Protein AF-A0A540M6Q4-F1 (afdb_monomer)

Solvent-accessible surface area (backbone atoms only — not comparable to full-atom values): 6040 Å² total; per-residue (Å²): 125,70,87,73,59,90,54,44,58,59,88,81,66,74,79,56,74,69,89,46,73,67,56,53,40,23,29,48,12,43,51,50,48,27,66,47,36,74,43,64,55,79,37,75,59,56,51,88,56,46,54,58,71,51,53,74,47,84,82,33,47,78,78,51,36,30,62,87,76,63,52,55,85,87,44,97,54,29,69,63,52,52,54,48,50,50,52,50,50,51,49,18,49,60,36,54,49,86,77,89,127

Nearest PDB structures (foldseek):
  5lpv-assembly1_A  TM=8.183E-01  e=3.956E-02  Arabidopsis thaliana
  9gb9-assembly1_A  TM=6.908E-01  e=5.187E-02  Lotus japonicus

Structure (mmCIF, N/CA/C/O backbone):
data_AF-A0A540M6Q4-F1
#
_entry.id   AF-A0A540M6Q4-F1
#
loop_
_atom_site.group_PDB
_atom_site.id
_atom_site.type_symbol
_atom_site.label_atom_id
_atom_site.label_alt_id
_atom_site.label_comp_id
_atom_site.label_asym_id
_atom_site.label_entity_id
_atom_site.label_seq_id
_atom_site.pdbx_PDB_ins_code
_atom_site.Cartn_x
_atom_site.Cartn_y
_atom_site.Cartn_z
_atom_site.occupancy
_atom_site.B_iso_or_equiv
_atom_site.auth_seq_id
_atom_site.auth_comp_id
_atom_site.auth_asym_id
_atom_site.auth_atom_id
_atom_site.pdbx_PDB_model_num
ATOM 1 N N . MET A 1 1 ? -13.266 -4.681 25.665 1.00 40.88 1 MET A N 1
ATOM 2 C CA . MET A 1 1 ? -12.734 -3.560 24.866 1.0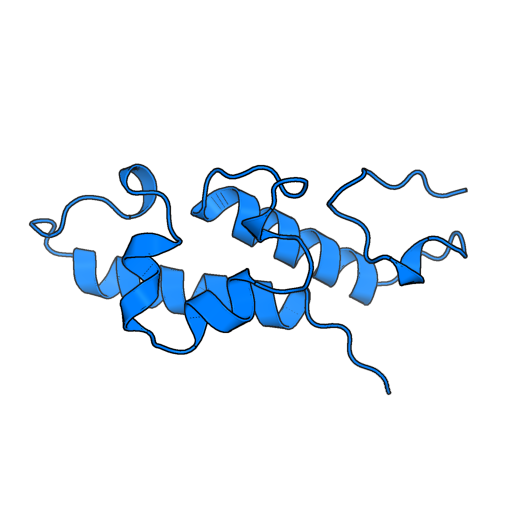0 40.88 1 MET A CA 1
ATOM 3 C C . MET A 1 1 ? -11.607 -4.125 24.025 1.00 40.88 1 MET A C 1
ATOM 5 O O . MET A 1 1 ? -10.597 -4.520 24.591 1.00 40.88 1 MET A O 1
ATOM 9 N N . THR A 1 2 ? -11.800 -4.294 22.721 1.00 52.94 2 THR A N 1
ATOM 10 C CA . THR A 1 2 ? -10.679 -4.566 21.811 1.00 52.94 2 THR A CA 1
ATOM 11 C C . THR A 1 2 ? -9.906 -3.262 21.664 1.00 52.94 2 THR A C 1
ATOM 13 O O . THR A 1 2 ? -10.490 -2.254 21.272 1.00 52.94 2 THR A O 1
ATOM 16 N N . LEU A 1 3 ? -8.627 -3.245 22.050 1.00 60.19 3 LEU A N 1
ATOM 17 C CA . LEU A 1 3 ? -7.772 -2.097 21.765 1.00 60.19 3 LEU A CA 1
ATOM 18 C C . LEU A 1 3 ? -7.529 -2.045 20.258 1.00 60.19 3 LEU A C 1
ATOM 20 O O . LEU A 1 3 ? -7.032 -2.998 19.666 1.00 60.19 3 LEU A O 1
ATOM 24 N N . ALA A 1 4 ? -7.899 -0.923 19.662 1.00 66.31 4 ALA A N 1
ATOM 25 C CA . ALA A 1 4 ? -7.582 -0.587 18.291 1.00 66.31 4 ALA A CA 1
ATOM 26 C C . ALA A 1 4 ? -6.230 0.120 18.219 1.00 66.31 4 ALA A C 1
ATOM 28 O O . ALA A 1 4 ? -5.943 0.965 19.071 1.00 66.31 4 ALA A O 1
ATOM 29 N N . THR A 1 5 ? -5.451 -0.136 17.170 1.00 77.62 5 THR A N 1
ATOM 30 C CA . THR A 1 5 ? -4.301 0.715 16.843 1.00 77.62 5 THR A CA 1
ATOM 31 C C . THR A 1 5 ? -4.769 1.841 15.921 1.00 77.62 5 THR A C 1
ATOM 33 O O . THR A 1 5 ? -5.341 1.588 14.859 1.00 77.62 5 THR A O 1
ATOM 36 N N . ILE A 1 6 ? -4.538 3.091 16.335 1.00 79.81 6 ILE A N 1
ATOM 37 C CA . ILE A 1 6 ? -4.895 4.294 15.566 1.00 79.81 6 ILE A CA 1
ATOM 38 C C . ILE A 1 6 ? -4.290 4.206 14.156 1.00 79.81 6 ILE A C 1
ATOM 40 O O . ILE A 1 6 ? -3.116 3.878 14.007 1.00 79.81 6 ILE A O 1
ATOM 44 N N . GLY A 1 7 ? -5.098 4.503 13.135 1.00 79.06 7 GLY A N 1
ATOM 45 C CA . GLY A 1 7 ? -4.715 4.426 11.720 1.00 79.06 7 GLY A CA 1
ATOM 46 C C . GLY A 1 7 ? -5.119 3.121 11.025 1.00 79.06 7 GLY A C 1
ATOM 47 O O . GLY A 1 7 ? -5.323 3.138 9.819 1.00 79.06 7 GLY A O 1
ATOM 48 N N . TYR A 1 8 ? -5.318 2.022 11.761 1.00 81.81 8 TYR A N 1
ATOM 49 C CA . TYR A 1 8 ? -5.674 0.713 11.182 1.00 81.81 8 TYR A CA 1
ATOM 50 C C . TYR A 1 8 ? -7.138 0.320 11.395 1.00 81.81 8 TYR A C 1
ATOM 52 O O . TYR A 1 8 ? -7.616 -0.629 10.786 1.00 81.81 8 TYR A O 1
ATOM 60 N N . MET A 1 9 ? -7.860 1.043 12.250 1.00 79.25 9 MET A N 1
ATOM 61 C CA . MET A 1 9 ? -9.278 0.807 12.513 1.00 79.25 9 MET A CA 1
ATOM 62 C C . MET A 1 9 ? -10.144 1.760 11.690 1.00 79.25 9 MET A C 1
ATOM 64 O O . MET A 1 9 ? -9.897 2.967 11.695 1.00 79.25 9 MET A O 1
ATOM 68 N N . ALA A 1 10 ? -11.173 1.226 11.023 1.00 71.50 10 ALA A N 1
ATOM 69 C CA . ALA A 1 10 ? -12.166 2.069 10.368 1.00 71.50 10 ALA A CA 1
ATOM 70 C C . ALA A 1 10 ? -12.957 2.874 11.422 1.00 71.50 10 ALA A C 1
ATOM 72 O O . ALA A 1 10 ? -13.234 2.336 12.502 1.00 71.50 10 ALA A O 1
ATOM 73 N N . PRO A 1 11 ? -13.324 4.135 11.139 1.00 66.38 11 PRO A N 1
ATOM 74 C CA . PRO A 1 11 ? -13.978 5.034 12.097 1.00 66.38 11 PRO A CA 1
ATOM 75 C C . PRO A 1 11 ? -15.215 4.442 12.800 1.00 66.38 11 PRO A C 1
ATOM 77 O O . PRO A 1 11 ? -15.446 4.695 13.982 1.00 66.38 11 PRO A O 1
ATOM 80 N N . GLU A 1 12 ? -15.989 3.625 12.094 1.00 66.19 12 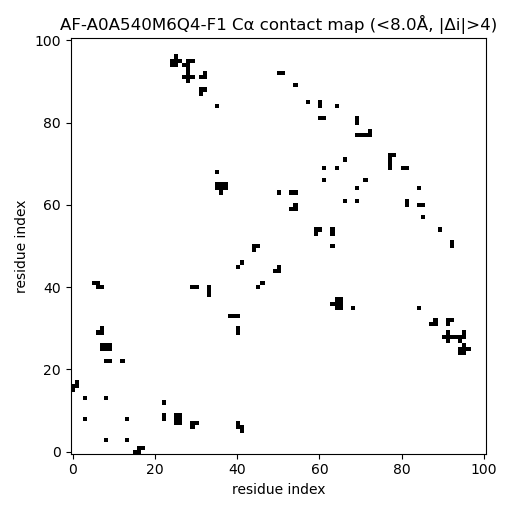GLU A N 1
ATOM 81 C CA . GLU A 1 12 ? -17.240 2.997 12.522 1.00 66.19 12 GLU A CA 1
ATOM 82 C C . GLU A 1 12 ? -17.041 1.706 13.328 1.00 66.19 12 GLU A C 1
ATOM 84 O O . GLU A 1 12 ? -17.898 1.302 14.118 1.00 66.19 12 GLU A O 1
ATOM 89 N N . PHE A 1 13 ? -15.885 1.057 13.193 1.00 66.00 13 PHE A N 1
ATOM 90 C CA . PHE A 1 13 ? -15.591 -0.195 13.888 1.00 66.00 13 PHE A CA 1
ATOM 91 C C . PHE A 1 13 ? -15.163 0.003 15.351 1.00 66.00 13 PHE A C 1
ATOM 93 O O . PHE A 1 13 ? -14.934 -0.974 16.068 1.00 66.00 13 PHE A O 1
ATOM 100 N N . GLY A 1 14 ? -15.122 1.250 15.826 1.00 58.56 14 GLY A N 1
ATOM 101 C CA . GLY A 1 14 ? -14.683 1.615 17.172 1.00 58.56 14 GLY A CA 1
ATOM 102 C C . GLY A 1 14 ? -15.644 1.286 18.318 1.00 58.56 14 GLY A C 1
ATOM 103 O O . GLY A 1 14 ? -15.246 1.427 19.473 1.00 58.56 14 GLY A O 1
ATOM 104 N N . MET A 1 15 ? -16.886 0.859 18.054 1.00 56.53 15 MET A N 1
ATOM 105 C CA . MET A 1 15 ? -17.927 0.881 19.099 1.00 56.53 15 MET A CA 1
ATOM 106 C C . MET A 1 15 ? -18.335 -0.450 19.725 1.00 56.53 15 MET A C 1
ATOM 108 O O . MET A 1 15 ? -18.962 -0.443 20.779 1.00 56.53 15 MET A O 1
ATOM 112 N N . GLU A 1 16 ? -17.933 -1.598 19.195 1.00 56.12 16 GLU A N 1
ATOM 113 C CA . GLU A 1 16 ? -18.345 -2.880 19.775 1.00 56.12 16 GLU A CA 1
ATOM 114 C C . GLU A 1 16 ? -17.166 -3.838 19.709 1.00 56.12 16 GLU A C 1
ATOM 116 O O . GLU A 1 16 ? -16.527 -3.944 18.665 1.00 56.12 16 GLU A O 1
ATOM 121 N N . GLY A 1 17 ? -16.830 -4.509 20.815 1.00 55.94 17 GLY A N 1
ATOM 122 C CA . GLY A 1 17 ? -15.690 -5.434 20.929 1.00 55.94 17 GLY A CA 1
ATOM 123 C C . GLY A 1 17 ? -15.831 -6.726 20.115 1.00 55.94 17 GLY A C 1
ATOM 124 O O . GLY A 1 17 ? -15.409 -7.785 20.571 1.00 55.94 17 GLY A O 1
ATOM 125 N N . ILE A 1 18 ? -16.483 -6.642 18.959 1.00 62.06 18 ILE A N 1
ATOM 126 C CA . ILE A 1 18 ? -16.798 -7.722 18.042 1.00 62.06 18 ILE A CA 1
ATOM 127 C C . ILE A 1 18 ? -15.627 -7.858 17.069 1.00 62.06 18 ILE A C 1
ATOM 129 O O . ILE A 1 18 ? -15.282 -6.928 16.334 1.00 62.06 18 ILE A O 1
ATOM 133 N N . VAL A 1 19 ? -15.002 -9.031 17.083 1.00 64.38 19 VAL A N 1
ATOM 134 C CA . VAL A 1 19 ? -14.044 -9.438 16.055 1.00 64.38 19 VAL A CA 1
ATOM 135 C C . VAL A 1 19 ? -14.851 -9.810 14.816 1.00 64.38 19 VAL A C 1
ATOM 137 O O . VAL A 1 19 ? -15.734 -10.662 14.891 1.00 64.38 19 VAL A O 1
ATOM 140 N N . LEU A 1 20 ? -14.580 -9.148 13.692 1.00 78.12 20 LEU A N 1
ATOM 141 C CA . LEU A 1 20 ? -15.264 -9.388 12.425 1.00 78.12 20 LEU A CA 1
ATOM 142 C C . LEU A 1 20 ? -14.227 -9.513 11.317 1.00 78.12 20 LEU A C 1
ATOM 144 O O . LEU A 1 20 ? -13.344 -8.668 11.205 1.00 78.12 20 LEU A O 1
ATOM 148 N N . THR A 1 21 ? -14.397 -10.494 10.432 1.00 82.00 21 THR A N 1
ATOM 149 C CA . THR A 1 21 ? -13.513 -10.694 9.274 1.00 82.00 21 THR A CA 1
ATOM 150 C C . THR A 1 21 ? -13.409 -9.444 8.393 1.00 82.00 21 THR A C 1
ATOM 152 O O . THR A 1 21 ? -12.351 -9.176 7.837 1.00 82.00 21 THR A O 1
ATOM 155 N N . ILE A 1 22 ? -14.470 -8.630 8.309 1.00 80.88 22 ILE A N 1
ATOM 156 C CA . ILE A 1 22 ? -14.449 -7.358 7.568 1.00 80.88 22 ILE A CA 1
ATOM 157 C C . ILE A 1 22 ? -13.519 -6.309 8.206 1.00 80.88 22 ILE A C 1
ATOM 159 O O . ILE A 1 22 ? -12.881 -5.540 7.493 1.00 80.88 22 ILE A O 1
ATOM 163 N N . ARG A 1 23 ? -13.370 -6.315 9.539 1.00 80.56 23 ARG A N 1
ATOM 164 C CA . ARG A 1 23 ? -12.445 -5.429 10.270 1.00 80.56 23 ARG A CA 1
ATOM 165 C C . ARG A 1 23 ? -10.993 -5.837 10.052 1.00 80.56 23 ARG A C 1
ATOM 167 O O . ARG A 1 23 ? -10.127 -4.977 9.877 1.00 80.56 23 ARG A O 1
ATOM 174 N N . ASP A 1 24 ? -10.745 -7.144 10.026 1.00 85.25 24 ASP A N 1
ATOM 175 C CA . ASP A 1 24 ? -9.422 -7.695 9.730 1.00 85.25 24 ASP A CA 1
ATOM 176 C C . ASP A 1 24 ? -9.036 -7.406 8.274 1.00 85.25 24 ASP A C 1
ATOM 178 O O . ASP A 1 24 ? -7.916 -6.973 8.011 1.00 85.25 24 ASP A O 1
ATOM 182 N N . ALA A 1 25 ? -9.982 -7.552 7.335 1.00 88.31 25 ALA A N 1
ATOM 183 C CA . ALA A 1 25 ? -9.786 -7.196 5.932 1.00 88.31 25 ALA A CA 1
ATOM 184 C C . ALA A 1 25 ? -9.468 -5.703 5.761 1.00 88.31 25 ALA A C 1
ATOM 186 O O . ALA A 1 25 ? -8.508 -5.368 5.068 1.00 88.31 25 ALA A O 1
ATOM 187 N N . TYR A 1 26 ? -10.198 -4.815 6.445 1.00 86.88 26 TYR A N 1
ATOM 188 C CA . TYR A 1 26 ? -9.913 -3.379 6.437 1.00 86.88 26 TYR A CA 1
ATOM 189 C C . TYR A 1 26 ? -8.491 -3.080 6.918 1.00 86.88 26 TYR A C 1
ATOM 191 O O . TYR A 1 26 ? -7.721 -2.422 6.214 1.00 86.88 26 TYR A O 1
ATOM 199 N N . SER A 1 27 ? -8.126 -3.611 8.090 1.00 87.81 27 SER A N 1
ATOM 200 C CA . SER A 1 27 ? -6.800 -3.412 8.689 1.00 87.81 27 SER A CA 1
ATOM 201 C C . SER A 1 27 ? -5.695 -3.943 7.773 1.00 87.81 27 SER A C 1
ATOM 203 O O . SER A 1 27 ? -4.657 -3.305 7.608 1.00 87.81 27 SER A O 1
ATOM 205 N N . PHE A 1 28 ? -5.934 -5.083 7.121 1.00 90.69 28 PHE A N 1
ATOM 206 C CA . PHE A 1 28 ? -5.027 -5.657 6.133 1.00 90.69 28 PHE A CA 1
ATOM 207 C C . PHE A 1 28 ? -4.864 -4.763 4.895 1.00 90.69 28 PHE A C 1
ATOM 209 O O . PHE A 1 28 ? -3.746 -4.593 4.412 1.00 90.69 28 PHE A O 1
ATOM 216 N N . GLY A 1 29 ? -5.941 -4.137 4.409 1.00 90.25 29 GLY A N 1
ATOM 217 C CA . GLY A 1 29 ? -5.869 -3.136 3.341 1.00 90.25 29 GLY A CA 1
ATOM 218 C C . GLY A 1 29 ? -4.970 -1.952 3.714 1.00 90.25 29 GLY A C 1
ATOM 219 O O . GLY A 1 29 ? -4.098 -1.573 2.931 1.00 90.25 29 GLY A O 1
ATOM 220 N N . ILE A 1 30 ? -5.090 -1.444 4.945 1.00 89.88 30 ILE A N 1
ATOM 221 C CA . ILE A 1 30 ? -4.218 -0.377 5.460 1.00 89.88 30 ILE A CA 1
ATOM 222 C C . ILE A 1 30 ? -2.751 -0.821 5.501 1.00 89.88 30 ILE A C 1
ATOM 224 O O . ILE A 1 30 ? -1.891 -0.092 5.013 1.00 89.88 30 ILE A O 1
ATOM 228 N N . VAL A 1 31 ? -2.461 -2.017 6.026 1.00 92.81 31 VAL A N 1
ATOM 229 C CA . VAL A 1 31 ? -1.088 -2.554 6.102 1.00 92.81 31 VAL A CA 1
ATOM 230 C C . VAL A 1 31 ? -0.472 -2.723 4.714 1.00 92.81 31 VAL A C 1
ATOM 232 O O . VAL A 1 31 ? 0.695 -2.386 4.520 1.00 92.81 31 VAL A O 1
ATOM 235 N N . GLN A 1 32 ? -1.232 -3.221 3.733 1.00 92.75 32 GLN A N 1
ATOM 236 C CA . GLN A 1 32 ? -0.737 -3.336 2.359 1.00 92.75 32 GLN A CA 1
ATOM 237 C C . GLN A 1 32 ? -0.369 -1.962 1.793 1.00 92.75 32 GLN A C 1
ATOM 239 O O . GLN A 1 32 ? 0.739 -1.790 1.292 1.00 92.75 32 GLN A O 1
ATOM 244 N N . MET A 1 33 ? -1.253 -0.971 1.926 1.00 91.06 33 MET A N 1
ATOM 245 C CA . MET A 1 33 ? -0.961 0.386 1.462 1.00 91.06 33 MET A CA 1
ATOM 246 C C . MET A 1 33 ? 0.255 0.982 2.187 1.00 91.06 33 MET A C 1
ATOM 248 O O . MET A 1 33 ? 1.173 1.443 1.522 1.00 91.06 33 MET A O 1
ATOM 252 N N . GLU A 1 34 ? 0.328 0.904 3.519 1.00 92.81 34 GLU A N 1
ATOM 253 C CA . GLU A 1 34 ? 1.499 1.354 4.291 1.00 92.81 34 GLU A CA 1
ATOM 254 C C . GLU A 1 34 ? 2.799 0.704 3.797 1.00 92.81 34 GLU A C 1
ATOM 256 O O . GLU A 1 34 ? 3.805 1.393 3.626 1.00 92.81 34 GLU A O 1
ATOM 261 N N . THR A 1 35 ? 2.764 -0.603 3.526 1.00 94.38 35 THR A N 1
ATOM 262 C CA . THR A 1 35 ? 3.930 -1.371 3.077 1.00 94.38 35 THR A CA 1
ATOM 263 C C . THR A 1 35 ? 4.456 -0.851 1.746 1.00 94.38 35 THR A C 1
ATOM 265 O O . THR A 1 35 ? 5.651 -0.595 1.628 1.00 94.38 35 THR A O 1
ATOM 268 N N . PHE A 1 36 ? 3.590 -0.674 0.748 1.00 92.62 36 PHE A N 1
ATOM 269 C CA . PHE A 1 36 ? 4.038 -0.312 -0.600 1.00 92.62 36 PHE A CA 1
ATOM 270 C C . PHE A 1 36 ? 4.266 1.185 -0.778 1.00 92.62 36 PHE A C 1
ATOM 272 O O . PHE A 1 36 ? 5.065 1.564 -1.626 1.00 92.62 36 PHE A O 1
ATOM 279 N N . THR A 1 37 ? 3.630 2.043 0.022 1.00 91.25 37 THR A N 1
ATOM 280 C CA . THR A 1 37 ? 3.892 3.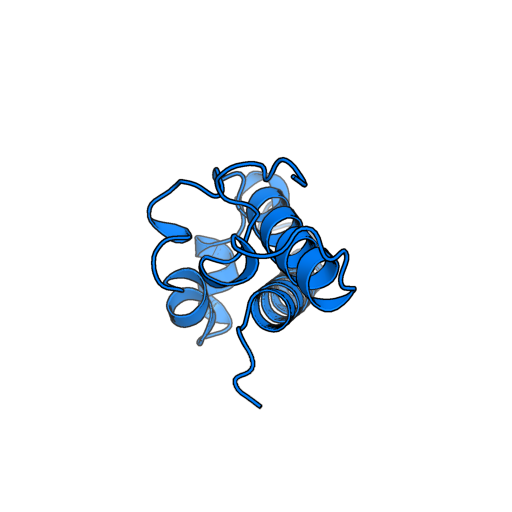488 -0.034 1.00 91.25 37 THR A CA 1
ATOM 281 C C . THR A 1 37 ? 4.990 3.944 0.929 1.00 91.25 37 THR A C 1
ATOM 283 O O . THR A 1 37 ? 5.401 5.096 0.852 1.00 91.25 37 THR A O 1
ATOM 286 N N . GLN A 1 38 ? 5.385 3.109 1.901 1.00 92.81 38 GLN A N 1
ATOM 287 C CA . GLN A 1 38 ? 6.273 3.468 3.025 1.00 92.81 38 GLN A CA 1
ATOM 288 C C . GLN A 1 38 ? 5.797 4.702 3.820 1.00 92.81 38 GLN A C 1
ATOM 290 O O . GLN A 1 38 ? 6.580 5.430 4.435 1.00 92.81 38 GLN A O 1
ATOM 295 N N . LYS A 1 39 ? 4.480 4.951 3.840 1.00 89.50 39 LYS A N 1
ATOM 296 C CA . LYS A 1 39 ? 3.876 6.103 4.530 1.00 89.50 39 LYS A CA 1
ATOM 297 C C . LYS A 1 39 ? 3.028 5.610 5.683 1.00 89.50 39 LYS A C 1
ATOM 299 O O . LYS A 1 39 ? 2.287 4.644 5.550 1.00 89.50 39 LYS A O 1
ATOM 304 N N . LYS A 1 40 ? 3.094 6.335 6.798 1.00 89.19 40 LYS A N 1
ATOM 305 C CA . LYS A 1 40 ? 2.301 6.021 7.986 1.00 89.19 40 LYS A CA 1
ATOM 306 C C . LYS A 1 40 ? 0.803 6.113 7.671 1.00 89.19 40 LYS A C 1
ATOM 308 O O . LYS A 1 40 ? 0.393 7.100 7.053 1.00 89.19 40 LYS A O 1
ATOM 313 N N . PRO A 1 41 ? -0.025 5.202 8.203 1.00 85.56 41 PRO A N 1
ATOM 314 C CA . PRO A 1 41 ? -1.474 5.201 7.998 1.00 85.56 41 PRO A CA 1
ATOM 315 C C . PRO A 1 41 ? -2.184 6.398 8.645 1.00 85.56 41 PRO A C 1
ATOM 317 O O . PRO A 1 41 ? -3.346 6.664 8.370 1.00 85.56 41 PRO A O 1
ATOM 320 N N . THR A 1 42 ? -1.489 7.157 9.496 1.00 85.00 42 THR A N 1
ATOM 321 C CA . THR A 1 42 ? -1.971 8.425 10.065 1.00 85.00 42 THR A CA 1
ATOM 322 C C . THR A 1 42 ? -1.597 9.649 9.220 1.00 85.00 42 THR A C 1
ATOM 324 O O . THR A 1 42 ? -1.857 10.775 9.635 1.00 85.00 42 THR A O 1
ATOM 327 N N . GLY A 1 43 ? -0.902 9.462 8.094 1.00 81.81 43 GLY A N 1
ATOM 328 C CA . GLY A 1 43 ? -0.502 10.543 7.193 1.00 81.81 43 GLY A CA 1
ATOM 329 C C . GLY A 1 43 ? -1.660 11.045 6.328 1.00 81.81 43 GLY A C 1
ATOM 330 O O . GLY A 1 43 ? -2.619 10.320 6.079 1.00 81.81 43 GLY A O 1
ATOM 331 N N . GLU A 1 44 ? -1.544 12.273 5.812 1.00 73.56 44 GLU A N 1
ATOM 332 C CA . GLU A 1 44 ? -2.601 12.945 5.027 1.00 73.56 44 GLU A CA 1
ATOM 333 C C . GLU A 1 44 ? -3.088 12.145 3.813 1.00 73.56 44 GLU A C 1
ATOM 335 O O . GLU A 1 44 ? -4.236 12.272 3.401 1.00 73.56 44 GLU A O 1
ATOM 340 N N . MET A 1 45 ? -2.221 11.301 3.255 1.00 72.69 45 MET A N 1
ATOM 341 C CA . MET A 1 45 ? -2.539 10.433 2.127 1.00 72.69 45 MET A CA 1
ATOM 342 C C . MET A 1 45 ? -3.659 9.422 2.460 1.00 72.69 45 MET A C 1
ATOM 344 O O . MET A 1 45 ? -4.473 9.108 1.598 1.00 72.69 45 MET A O 1
ATOM 348 N N . PHE A 1 46 ? -3.752 8.962 3.711 1.00 73.50 46 PHE A N 1
ATOM 349 C CA . PHE A 1 46 ? -4.768 8.006 4.175 1.00 73.50 46 PHE A CA 1
ATOM 350 C C . PHE A 1 46 ? -6.051 8.678 4.683 1.00 73.50 46 PHE A C 1
ATOM 352 O O . PHE A 1 46 ? -7.056 8.010 4.922 1.00 73.50 46 PHE A O 1
ATOM 359 N N . VAL A 1 47 ? -6.041 10.004 4.841 1.00 64.56 47 VAL A N 1
ATOM 360 C CA . VAL A 1 47 ? -7.204 10.761 5.309 1.00 64.56 47 VAL A CA 1
ATOM 361 C C . VAL A 1 47 ? -8.214 10.889 4.167 1.00 64.56 47 VAL A C 1
ATOM 363 O O . VAL A 1 47 ? -7.892 11.418 3.107 1.00 64.56 47 VAL A O 1
ATOM 366 N N . GLY A 1 48 ? -9.449 10.424 4.387 1.00 58.56 48 GLY A N 1
ATOM 367 C CA . GLY A 1 48 ? -10.575 10.656 3.473 1.00 58.56 48 GLY A CA 1
ATOM 368 C C . GLY A 1 48 ? -10.458 9.986 2.098 1.00 58.56 48 GLY A C 1
ATOM 369 O O . GLY A 1 48 ? -10.876 10.581 1.115 1.00 58.56 48 GLY A O 1
ATOM 370 N N . GLN A 1 49 ? -9.869 8.786 2.010 1.00 59.97 49 GLN A N 1
ATOM 371 C CA . GLN A 1 49 ? -9.731 8.015 0.759 1.00 59.97 49 GLN A CA 1
ATOM 372 C C . GLN A 1 49 ? -8.924 8.690 -0.375 1.00 59.97 49 GLN A C 1
ATOM 374 O O . GLN A 1 49 ? -8.984 8.228 -1.509 1.00 59.97 49 GLN A O 1
ATOM 379 N N . ARG A 1 50 ? -8.075 9.696 -0.108 1.00 61.59 50 ARG A N 1
ATOM 380 C CA . ARG A 1 50 ? -7.260 10.362 -1.154 1.00 61.59 50 ARG A CA 1
ATOM 381 C C . ARG A 1 50 ? -6.379 9.410 -1.982 1.00 61.59 50 ARG A C 1
ATOM 383 O O . ARG A 1 50 ? -6.121 9.688 -3.151 1.00 61.59 50 ARG A O 1
ATOM 390 N N . ILE A 1 51 ? -5.949 8.273 -1.422 1.00 65.56 51 ILE A N 1
ATOM 391 C CA . ILE A 1 51 ? -5.269 7.194 -2.172 1.00 65.56 51 ILE A CA 1
ATOM 392 C C . ILE A 1 51 ? -6.156 6.622 -3.284 1.00 65.56 51 ILE A C 1
ATOM 394 O O . ILE A 1 51 ? -5.644 6.304 -4.353 1.00 65.56 51 ILE A O 1
ATOM 398 N N . ALA A 1 52 ? -7.468 6.504 -3.060 1.00 66.38 52 ALA A N 1
ATOM 399 C CA . ALA A 1 52 ? -8.401 6.016 -4.068 1.00 66.38 52 ALA A CA 1
ATOM 400 C C . ALA A 1 52 ? -8.386 6.943 -5.283 1.00 66.38 52 ALA A C 1
ATOM 402 O O . ALA A 1 52 ? -8.070 6.483 -6.377 1.00 66.38 52 ALA A O 1
ATOM 403 N N . ASP A 1 53 ? -8.592 8.245 -5.069 1.00 66.31 53 ASP A N 1
ATOM 404 C CA . ASP A 1 53 ? -8.553 9.265 -6.126 1.00 66.31 53 ASP A CA 1
ATOM 405 C C . ASP A 1 53 ? -7.213 9.274 -6.872 1.00 66.31 53 ASP A C 1
ATOM 407 O O . ASP A 1 53 ? -7.175 9.402 -8.095 1.00 66.31 53 ASP A O 1
ATOM 411 N N . SER A 1 54 ? -6.116 9.074 -6.134 1.00 64.06 54 SER A N 1
ATOM 412 C CA . SER A 1 54 ? -4.765 9.008 -6.694 1.00 64.06 54 SER A CA 1
ATOM 413 C C . SER A 1 54 ? -4.575 7.790 -7.601 1.00 64.06 54 SER A C 1
ATOM 415 O O . SER A 1 54 ? -3.848 7.881 -8.573 1.00 64.06 54 SER A O 1
ATOM 417 N N . LEU A 1 55 ? -5.230 6.656 -7.332 1.00 66.56 55 LEU A N 1
ATOM 418 C CA . LEU A 1 55 ? -5.046 5.397 -8.070 1.00 66.56 55 LEU A CA 1
ATOM 419 C C . LEU A 1 55 ? -6.007 5.222 -9.265 1.00 66.56 55 LEU A C 1
ATOM 421 O O . LEU A 1 55 ? -5.924 4.214 -9.978 1.00 66.56 55 LEU A O 1
ATOM 425 N N . PHE A 1 56 ? -6.923 6.171 -9.502 1.00 64.00 56 PHE A N 1
ATOM 426 C CA . PHE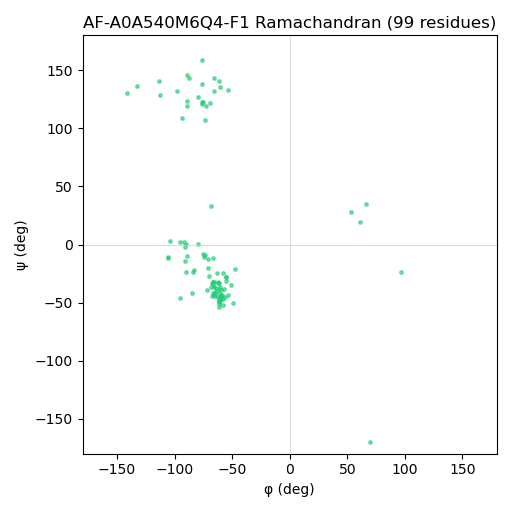 A 1 56 ? -7.950 6.059 -10.548 1.00 64.00 56 PHE A CA 1
ATOM 427 C C . PHE A 1 56 ? -7.480 6.278 -11.999 1.00 64.00 56 PHE A C 1
ATOM 429 O O . PHE A 1 56 ? -8.211 5.902 -12.919 1.00 64.00 56 PHE A O 1
ATOM 436 N N . PRO A 1 57 ? -6.238 6.714 -12.255 1.00 61.69 57 PRO A N 1
ATOM 437 C CA . PRO A 1 57 ? -5.538 6.350 -13.477 1.00 61.69 57 PRO A CA 1
ATOM 438 C C . PRO A 1 57 ? -4.335 5.450 -13.143 1.00 61.69 57 PRO A C 1
ATOM 440 O O . PRO A 1 57 ? -3.487 5.801 -12.331 1.00 61.69 57 PRO A O 1
ATOM 443 N N . ASN A 1 58 ? -4.219 4.292 -13.811 1.00 62.56 58 ASN A N 1
ATOM 444 C CA . ASN A 1 58 ? -3.088 3.347 -13.674 1.00 62.56 58 ASN A CA 1
ATOM 445 C C . ASN A 1 58 ? -1.691 4.002 -13.731 1.00 62.56 58 ASN A C 1
ATOM 447 O O . ASN A 1 58 ? -0.721 3.399 -13.287 1.00 62.56 58 ASN A O 1
ATOM 451 N N . THR A 1 59 ? -1.591 5.202 -14.303 1.00 59.34 59 THR A N 1
ATOM 452 C CA . THR A 1 59 ? -0.378 6.015 -14.434 1.00 59.34 59 THR A CA 1
ATOM 453 C C . THR A 1 59 ? 0.133 6.621 -13.128 1.00 59.34 59 THR A C 1
ATOM 455 O O . THR A 1 59 ? 1.253 7.101 -13.111 1.00 59.34 59 THR A O 1
ATOM 458 N N . ALA A 1 60 ? -0.642 6.611 -12.045 1.00 75.81 60 ALA A N 1
ATOM 459 C CA . ALA A 1 60 ? -0.230 7.211 -10.774 1.00 75.81 60 ALA A CA 1
ATOM 460 C C . ALA A 1 60 ? 0.397 6.210 -9.787 1.00 75.81 60 ALA A C 1
ATOM 462 O O . ALA A 1 60 ? 0.762 6.578 -8.674 1.00 75.81 60 ALA A O 1
ATOM 463 N N . ILE A 1 61 ? 0.542 4.936 -10.173 1.00 86.62 61 ILE A N 1
ATOM 464 C CA . ILE A 1 61 ? 1.171 3.929 -9.306 1.00 86.62 61 ILE A CA 1
ATOM 465 C C . ILE A 1 61 ? 2.627 4.291 -8.980 1.00 86.62 61 ILE A C 1
ATOM 467 O O . ILE A 1 61 ? 3.057 4.079 -7.850 1.00 86.62 61 ILE A O 1
ATOM 471 N N . ASP A 1 62 ? 3.316 4.933 -9.925 1.00 87.19 62 ASP A N 1
ATOM 472 C CA . ASP A 1 62 ? 4.702 5.386 -9.788 1.00 87.19 62 ASP A CA 1
ATOM 473 C C . ASP A 1 62 ? 4.833 6.578 -8.812 1.00 87.19 62 ASP A C 1
ATOM 475 O O . ASP A 1 62 ? 5.900 6.820 -8.258 1.00 87.19 62 ASP A O 1
ATOM 479 N N . GLU A 1 63 ? 3.737 7.304 -8.551 1.00 84.69 63 GLU A N 1
ATOM 480 C CA . GLU A 1 63 ? 3.677 8.404 -7.572 1.00 84.69 63 GLU A CA 1
ATOM 481 C C . GLU A 1 63 ? 3.277 7.926 -6.164 1.00 84.69 63 GLU A C 1
ATOM 483 O O . GLU A 1 63 ? 3.532 8.596 -5.156 1.00 84.69 63 GLU A O 1
ATOM 488 N N . VAL A 1 64 ? 2.591 6.782 -6.091 1.00 87.12 64 VAL A N 1
ATOM 489 C CA . VAL A 1 64 ? 2.020 6.242 -4.853 1.00 87.12 64 VAL A CA 1
ATOM 490 C C . VAL A 1 64 ? 2.962 5.235 -4.200 1.00 87.12 64 VAL A C 1
ATOM 492 O O . VAL A 1 64 ? 3.157 5.306 -2.983 1.00 87.12 64 VAL A O 1
ATOM 495 N N . VAL A 1 65 ? 3.516 4.304 -4.981 1.00 91.06 65 VAL A N 1
ATOM 496 C CA . VAL A 1 65 ? 4.449 3.277 -4.499 1.00 91.06 65 VAL A CA 1
ATOM 497 C C . VAL A 1 65 ? 5.812 3.911 -4.267 1.00 91.06 65 VAL A C 1
ATOM 499 O O . VAL A 1 65 ? 6.278 4.724 -5.059 1.00 91.06 65 VAL A O 1
ATOM 502 N N . ASP A 1 66 ? 6.448 3.542 -3.163 1.00 93.31 66 ASP A N 1
ATOM 503 C CA . ASP A 1 66 ? 7.784 4.016 -2.839 1.00 93.31 66 ASP A CA 1
ATOM 504 C C . ASP A 1 66 ? 8.795 3.589 -3.918 1.00 93.31 66 ASP A C 1
ATOM 506 O O . ASP A 1 66 ? 8.788 2.440 -4.369 1.00 93.31 66 ASP A O 1
ATOM 510 N N . ALA A 1 67 ? 9.663 4.511 -4.339 1.00 92.31 67 ALA A N 1
ATOM 511 C CA . ALA A 1 67 ? 10.593 4.288 -5.444 1.00 92.31 67 ALA A CA 1
ATOM 512 C C . ALA A 1 67 ? 11.587 3.146 -5.165 1.00 92.31 67 ALA A C 1
ATOM 514 O O . ALA A 1 67 ? 11.930 2.405 -6.088 1.00 92.31 67 ALA A O 1
ATOM 515 N N . ASP A 1 68 ? 11.995 2.943 -3.907 1.00 92.12 68 ASP A N 1
ATOM 516 C CA . ASP A 1 68 ? 12.908 1.853 -3.542 1.00 92.12 68 ASP A CA 1
ATOM 517 C C . ASP A 1 68 ? 12.218 0.483 -3.658 1.00 92.12 68 ASP A C 1
ATOM 519 O O . ASP A 1 68 ? 12.868 -0.533 -3.911 1.00 92.12 68 ASP A O 1
ATOM 523 N N . ILE A 1 69 ? 10.889 0.447 -3.510 1.00 93.38 69 ILE A N 1
ATOM 524 C CA . ILE A 1 69 ? 10.067 -0.760 -3.669 1.00 93.38 69 ILE A CA 1
ATOM 525 C C . ILE A 1 69 ? 9.703 -0.993 -5.137 1.00 93.38 69 ILE A C 1
ATOM 527 O O . ILE A 1 69 ? 9.726 -2.132 -5.614 1.00 93.38 69 ILE A O 1
ATOM 531 N N . LEU A 1 70 ? 9.355 0.075 -5.856 1.00 92.62 70 LEU A N 1
ATOM 532 C CA . LEU A 1 70 ? 9.012 0.020 -7.273 1.00 92.62 70 LEU A CA 1
ATOM 533 C C . LEU A 1 70 ? 10.220 -0.358 -8.137 1.00 92.62 70 LEU A C 1
ATOM 535 O O . LEU A 1 70 ? 10.060 -1.049 -9.147 1.00 92.62 70 LEU A O 1
ATOM 539 N N . GLY A 1 71 ? 11.415 0.044 -7.704 1.00 91.81 71 GLY A N 1
ATOM 540 C CA . GLY A 1 71 ? 12.684 -0.150 -8.391 1.00 91.81 71 GLY A CA 1
ATOM 541 C C . GLY A 1 71 ? 12.806 0.689 -9.664 1.00 91.81 71 GLY A C 1
ATOM 542 O O . GLY A 1 71 ? 12.001 1.579 -9.927 1.00 91.81 71 GLY A O 1
ATOM 543 N N . MET A 1 72 ? 13.842 0.411 -10.449 1.00 91.31 72 MET A N 1
ATOM 544 C CA . MET A 1 72 ? 14.260 1.272 -11.558 1.00 91.31 72 MET A CA 1
ATOM 545 C C . MET A 1 72 ? 13.557 0.904 -12.871 1.00 91.31 72 MET A C 1
ATOM 547 O O . MET A 1 72 ? 13.322 -0.277 -13.133 1.00 91.31 72 MET A O 1
ATOM 551 N N . GLU A 1 73 ? 13.265 1.892 -13.724 1.00 87.69 73 GLU A N 1
ATOM 552 C CA . GLU A 1 73 ? 12.602 1.672 -15.023 1.00 87.69 73 GLU A CA 1
ATOM 553 C C . GLU A 1 73 ? 13.434 0.808 -15.984 1.00 87.69 73 GLU A C 1
ATOM 555 O O . GLU A 1 73 ? 12.888 0.149 -16.871 1.00 87.69 73 GLU A O 1
ATOM 560 N N . GLU A 1 74 ? 14.756 0.781 -15.808 1.00 91.38 74 GLU A N 1
ATOM 561 C CA . GLU A 1 74 ? 15.676 -0.031 -16.604 1.00 91.38 74 GLU A CA 1
ATOM 562 C C . GLU A 1 74 ? 15.631 -1.528 -16.252 1.00 91.38 74 GLU A C 1
ATOM 564 O O . GLU A 1 74 ? 16.200 -2.354 -16.981 1.00 91.38 74 GLU A O 1
ATOM 569 N N . ASP A 1 75 ? 14.962 -1.903 -15.158 1.00 91.56 75 ASP A N 1
ATOM 570 C CA . ASP A 1 75 ? 14.800 -3.301 -14.776 1.00 91.56 75 ASP A CA 1
ATOM 571 C C . ASP A 1 75 ? 13.948 -4.045 -15.812 1.00 91.56 75 ASP A C 1
ATOM 573 O O . ASP A 1 75 ? 12.853 -3.628 -16.193 1.00 91.56 75 ASP A O 1
ATOM 577 N N . ARG A 1 76 ? 14.420 -5.223 -16.241 1.00 91.50 76 ARG A N 1
ATOM 578 C CA . ARG A 1 76 ? 13.729 -6.028 -17.269 1.00 91.50 76 ARG A CA 1
ATOM 579 C C . ARG A 1 76 ? 12.296 -6.411 -16.891 1.00 91.50 76 ARG A C 1
ATOM 581 O O . ARG A 1 76 ? 11.507 -6.720 -17.779 1.00 91.50 76 ARG A O 1
ATOM 588 N N . ASP A 1 77 ? 11.984 -6.455 -15.600 1.00 93.38 77 ASP A N 1
ATOM 589 C CA . ASP A 1 77 ? 10.682 -6.831 -15.056 1.00 93.38 77 ASP A CA 1
ATOM 590 C C . ASP A 1 77 ? 9.854 -5.634 -14.559 1.00 93.38 77 ASP A C 1
ATOM 592 O O . ASP A 1 7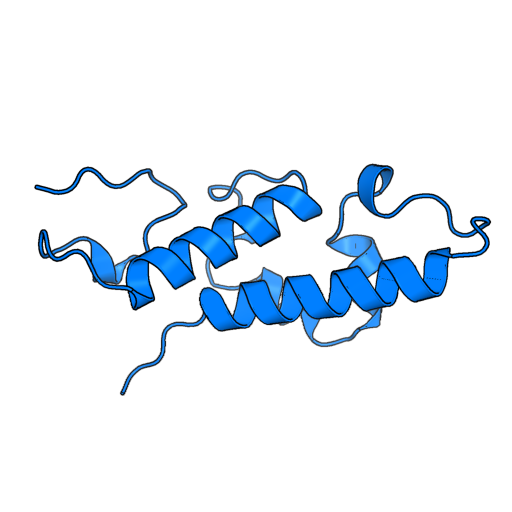7 ? 8.730 -5.853 -14.092 1.00 93.38 77 ASP A O 1
ATOM 596 N N . PHE A 1 78 ? 10.339 -4.393 -14.722 1.00 91.50 78 PHE A N 1
ATOM 597 C CA . PHE A 1 78 ? 9.716 -3.175 -14.191 1.00 91.50 78 PHE A CA 1
ATOM 598 C C . PHE A 1 78 ? 8.220 -3.090 -14.504 1.00 91.50 78 PHE A C 1
ATOM 600 O O . PHE A 1 78 ? 7.406 -2.940 -13.598 1.00 91.50 78 PHE A O 1
ATOM 607 N N . THR A 1 79 ? 7.825 -3.280 -15.768 1.00 91.25 79 THR A N 1
ATOM 608 C CA . THR A 1 79 ? 6.410 -3.222 -16.173 1.00 91.25 79 THR A CA 1
ATOM 609 C C . THR A 1 79 ? 5.559 -4.262 -15.444 1.00 91.25 79 THR A C 1
ATOM 611 O O . THR A 1 79 ? 4.493 -3.936 -14.932 1.00 91.25 79 THR A O 1
ATOM 614 N N . SER A 1 80 ? 6.038 -5.506 -15.343 1.00 92.75 80 SER A N 1
ATOM 615 C CA . SER A 1 80 ? 5.296 -6.579 -14.668 1.00 92.75 80 SER A CA 1
ATOM 616 C C . SER A 1 80 ? 5.189 -6.355 -13.158 1.00 92.75 80 SER A C 1
ATOM 618 O O . SER A 1 80 ? 4.144 -6.614 -12.560 1.00 92.75 80 SER A O 1
ATOM 620 N N . ARG A 1 81 ? 6.249 -5.816 -12.548 1.00 92.75 81 ARG A N 1
ATOM 621 C CA . ARG A 1 81 ? 6.300 -5.457 -11.132 1.00 92.75 81 ARG A CA 1
ATOM 622 C C . ARG A 1 81 ? 5.361 -4.288 -10.832 1.00 92.75 81 ARG A C 1
ATOM 624 O O . ARG A 1 81 ? 4.562 -4.373 -9.902 1.00 92.75 81 ARG A O 1
ATOM 631 N N . ARG A 1 82 ? 5.369 -3.258 -11.678 1.00 92.06 82 ARG A N 1
ATOM 632 C CA . ARG A 1 82 ? 4.443 -2.121 -11.625 1.00 92.06 82 ARG A CA 1
ATOM 633 C C . ARG A 1 82 ? 2.981 -2.567 -11.734 1.00 92.06 82 ARG A C 1
ATOM 635 O O . ARG A 1 82 ? 2.145 -2.158 -10.930 1.00 92.06 82 ARG A O 1
ATOM 642 N N . ASP A 1 83 ? 2.664 -3.439 -12.687 1.00 91.31 83 ASP A N 1
ATOM 643 C CA . ASP A 1 83 ? 1.300 -3.948 -12.878 1.00 91.31 83 ASP A CA 1
ATOM 644 C C . ASP A 1 83 ? 0.848 -4.840 -11.697 1.00 91.31 83 ASP A C 1
ATOM 646 O O . ASP A 1 83 ? -0.322 -4.814 -11.290 1.00 91.31 83 ASP A O 1
ATOM 650 N N . CYS A 1 84 ? 1.782 -5.581 -11.087 1.00 92.88 84 CYS A N 1
ATOM 651 C CA . CYS A 1 84 ? 1.551 -6.307 -9.838 1.00 92.88 84 CYS A CA 1
ATOM 652 C C . CYS A 1 84 ? 1.201 -5.344 -8.694 1.00 92.88 84 CYS A C 1
ATOM 654 O O . CYS A 1 84 ? 0.156 -5.508 -8.062 1.00 92.88 84 CYS A O 1
ATOM 656 N N . PHE A 1 85 ? 2.000 -4.294 -8.475 1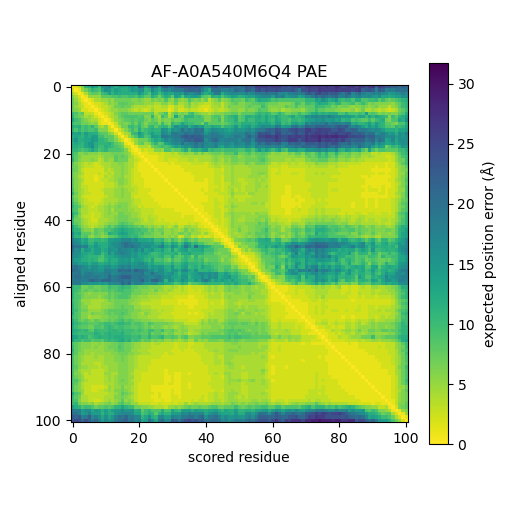.00 92.56 85 PHE A N 1
ATOM 657 C CA . PHE A 1 85 ? 1.708 -3.296 -7.443 1.00 92.56 85 PHE A CA 1
ATOM 658 C C . PHE A 1 85 ? 0.385 -2.575 -7.687 1.00 92.56 85 PHE A C 1
ATOM 660 O O . PHE A 1 85 ? -0.380 -2.388 -6.744 1.00 92.56 85 PHE A O 1
ATOM 667 N N . SER A 1 86 ? 0.045 -2.261 -8.938 1.00 90.62 86 SER A N 1
ATOM 668 C CA . SER A 1 86 ? -1.276 -1.723 -9.286 1.00 90.62 86 SER A CA 1
ATOM 669 C C . SER A 1 86 ? -2.409 -2.649 -8.824 1.00 90.62 86 SER A C 1
ATOM 671 O O . SER A 1 86 ? -3.377 -2.204 -8.201 1.00 90.62 86 SER A O 1
ATOM 673 N N . SER A 1 87 ? -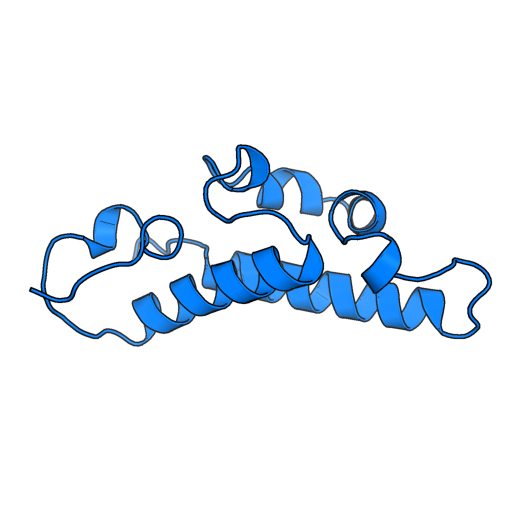2.270 -3.956 -9.060 1.00 91.62 87 SER A N 1
ATOM 674 C CA . SER A 1 87 ? -3.256 -4.9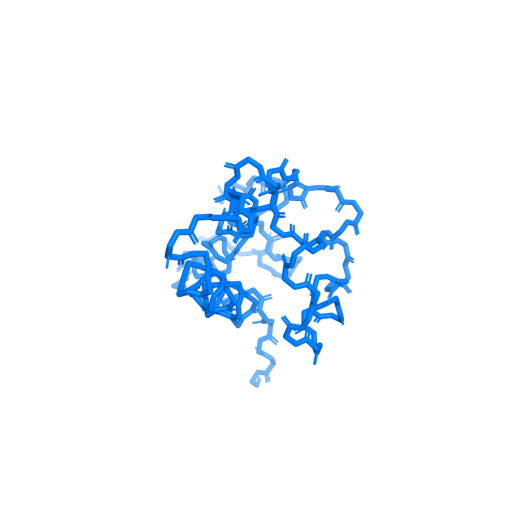58 -8.638 1.00 91.62 87 SER A CA 1
ATOM 675 C C . SER A 1 87 ? -3.358 -5.063 -7.114 1.00 91.62 87 SER A C 1
ATOM 677 O O . SER A 1 87 ? -4.463 -5.097 -6.569 1.00 91.62 87 SER A O 1
ATOM 679 N N . VAL A 1 88 ? -2.219 -5.058 -6.418 1.00 92.69 88 VAL A N 1
ATOM 680 C CA . VAL A 1 88 ? -2.157 -5.114 -4.951 1.00 92.69 88 VAL A CA 1
ATOM 681 C C . VAL A 1 88 ? -2.770 -3.865 -4.319 1.00 92.69 88 VAL A C 1
ATOM 683 O O . VAL A 1 88 ? -3.589 -3.981 -3.410 1.00 92.69 88 VAL A O 1
ATOM 686 N N . MET A 1 89 ? -2.458 -2.674 -4.832 1.00 90.00 89 MET A N 1
ATOM 687 C CA . MET A 1 89 ? -3.001 -1.415 -4.315 1.00 90.00 89 MET A CA 1
ATOM 688 C C . MET A 1 89 ? -4.512 -1.305 -4.532 1.00 90.00 89 MET A C 1
ATOM 690 O O . MET A 1 89 ? -5.231 -0.836 -3.653 1.00 90.00 89 MET A O 1
ATOM 694 N N . ARG A 1 90 ? -5.029 -1.810 -5.657 1.00 87.81 90 ARG A N 1
ATOM 695 C CA . ARG A 1 90 ? -6.478 -1.914 -5.895 1.00 87.81 90 ARG A CA 1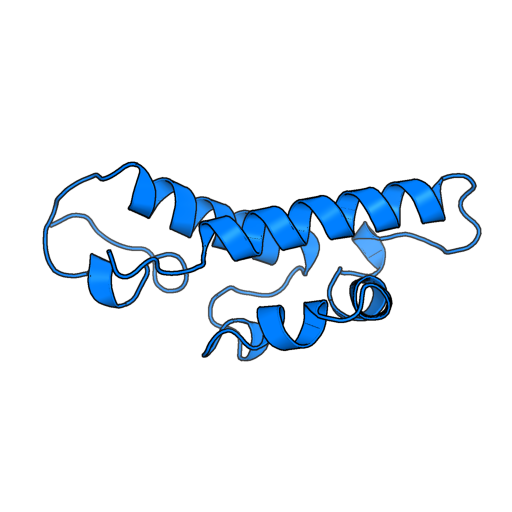
ATOM 696 C C . ARG A 1 90 ? -7.165 -2.878 -4.938 1.00 87.81 90 ARG A C 1
ATOM 698 O O . ARG A 1 90 ? -8.251 -2.572 -4.453 1.00 87.81 90 ARG A O 1
ATOM 705 N N . LEU A 1 91 ? -6.546 -4.024 -4.657 1.00 90.50 91 LEU A N 1
ATOM 706 C CA . LEU A 1 91 ? -7.058 -4.956 -3.656 1.00 90.50 91 LEU A CA 1
ATOM 707 C C . LEU A 1 91 ? -7.072 -4.304 -2.270 1.00 90.50 91 LEU A C 1
ATOM 709 O O . LEU A 1 91 ? -8.074 -4.384 -1.569 1.00 90.50 91 LEU A O 1
ATOM 713 N N . ALA A 1 92 ? -5.988 -3.625 -1.899 1.00 89.88 92 ALA A N 1
ATOM 714 C CA . ALA A 1 92 ? -5.877 -2.932 -0.625 1.00 89.88 92 ALA A CA 1
ATOM 715 C C . ALA A 1 92 ? -6.956 -1.847 -0.470 1.00 89.88 92 ALA A C 1
ATOM 717 O O . ALA A 1 92 ? -7.632 -1.800 0.556 1.00 89.88 92 ALA A O 1
ATOM 718 N N . LEU A 1 93 ? -7.199 -1.060 -1.524 1.00 86.88 93 LEU A N 1
ATOM 719 C CA . LEU A 1 93 ? -8.311 -0.112 -1.593 1.00 86.88 93 LEU A CA 1
ATOM 720 C C . LEU A 1 93 ? -9.674 -0.783 -1.423 1.00 86.88 93 LEU A C 1
ATOM 722 O O . LEU A 1 93 ? -10.498 -0.286 -0.666 1.00 86.88 93 LEU A O 1
ATOM 726 N N . ALA A 1 94 ? -9.918 -1.898 -2.114 1.00 86.56 94 ALA A N 1
ATOM 727 C CA . ALA A 1 94 ? -11.184 -2.621 -2.017 1.00 86.56 94 ALA A CA 1
ATOM 728 C C . ALA A 1 94 ? -11.413 -3.189 -0.607 1.00 86.56 94 ALA A C 1
ATOM 730 O O . ALA A 1 94 ? -12.533 -3.152 -0.105 1.00 86.56 94 ALA A O 1
ATOM 731 N N . CYS A 1 95 ? -10.355 -3.670 0.047 1.00 87.19 95 CYS A N 1
ATOM 732 C CA . CYS A 1 95 ? -10.390 -4.128 1.434 1.00 87.19 95 CYS A CA 1
ATOM 733 C C . CYS A 1 95 ? -10.663 -2.988 2.428 1.00 87.19 95 CYS A C 1
ATOM 735 O O . CYS A 1 95 ? -11.326 -3.211 3.436 1.00 87.19 95 CYS A O 1
ATOM 737 N N . SER A 1 96 ? -10.158 -1.782 2.152 1.00 83.25 96 SER A N 1
ATOM 738 C CA . SER A 1 96 ? -10.358 -0.582 2.978 1.00 83.25 96 SER A CA 1
ATOM 739 C C . SER A 1 96 ? -11.572 0.261 2.565 1.00 83.25 96 SER A C 1
ATOM 741 O O . SER A 1 96 ? -11.809 1.325 3.140 1.00 83.25 96 SER A O 1
ATOM 743 N N . ALA A 1 97 ? -12.339 -0.180 1.566 1.00 76.19 97 ALA A N 1
ATOM 744 C CA . ALA A 1 97 ? -13.591 0.449 1.184 1.00 76.19 97 ALA A CA 1
ATOM 745 C C . ALA A 1 97 ? -14.691 -0.001 2.146 1.00 76.19 97 ALA A C 1
ATOM 747 O O . ALA A 1 97 ? -14.929 -1.193 2.345 1.00 76.19 97 ALA A O 1
ATOM 748 N N . ILE A 1 98 ? -15.378 0.972 2.729 1.00 64.75 98 ILE A N 1
ATOM 749 C CA . ILE A 1 98 ? -16.533 0.720 3.582 1.00 64.75 98 ILE A CA 1
ATOM 750 C C . ILE A 1 98 ? -17.699 0.373 2.655 1.00 64.75 98 ILE A C 1
ATOM 752 O O . ILE A 1 98 ? -18.052 1.155 1.771 1.00 64.75 98 ILE A O 1
ATOM 756 N N . ARG A 1 99 ? -18.272 -0.819 2.820 1.00 57.22 99 ARG A N 1
ATOM 757 C CA . ARG A 1 99 ? -19.520 -1.198 2.155 1.00 57.22 99 ARG A CA 1
ATOM 758 C C . ARG A 1 99 ? -20.662 -0.884 3.112 1.00 57.22 99 ARG A C 1
ATOM 760 O O . ARG A 1 99 ? -20.787 -1.541 4.140 1.00 57.22 99 ARG A O 1
ATOM 767 N N . GLU A 1 100 ? -21.445 0.140 2.792 1.00 44.59 100 GLU A N 1
ATOM 768 C CA . GLU A 1 100 ? -22.789 0.272 3.350 1.00 44.59 100 GLU A CA 1
ATOM 769 C C . GLU A 1 100 ? -23.656 -0.773 2.640 1.00 44.59 100 GLU A C 1
ATOM 771 O O . GLU A 1 100 ? -23.912 -0.653 1.440 1.00 44.59 100 GLU A O 1
ATOM 776 N N . ASP A 1 101 ? -24.015 -1.839 3.354 1.00 42.16 101 ASP A N 1
ATOM 777 C CA . ASP A 1 101 ? -25.078 -2.756 2.939 1.00 42.16 101 ASP A CA 1
ATOM 778 C C . ASP A 1 101 ? -26.417 -2.284 3.537 1.00 42.16 101 ASP A C 1
ATOM 780 O O . ASP A 1 101 ? -26.430 -1.890 4.730 1.00 42.16 101 ASP A O 1
#

Radius of gyration: 14.81 Å; Cα contacts (8 Å, |Δi|>4): 90; chains: 1; bounding box: 41×24×42 Å

Sequence (101 aa):
MTLATIGYMAPEFGMEGIVLTIRDAYSFGIVQMETFTQKKPTGEMFVGQRIADSLFPNTAIDEVVDADILGMEEDRDFTSRRDCFSSVMRLALACSAIRED

Foldseek 3Di:
DPDDDPLQADPVNPPDPDDDPLSVLQSVLSVLQCVFQVDGSPDPCVPPVVLVVQLVDLVSLCVRGDDVQLDDPPDPCSVVSSVVSSVSNVSSSVSNDDDDD

Organism: Malus baccata (NCBI:txid106549)

Mean predicted aligned error: 7.39 Å

InterPro domains:
  IPR011009 Protein kinase-like domain superfamily [SSF56112] (4-49)
  IPR051564 Leucine-rich repeat receptor-like kinase [PTHR48055] (2-97)

Secondary structure (DSSP, 8-state):
-PPPPTTTS-GGGGGS----HHHHHHHHHHHHHHHHH---TTSGGGGGGHHHHHHSSGGGHHHHS-HHHH--TTSTTHHHHHHHHHHHHHHHHHHTS----

pLDDT: mean 79.29, std 13.97, range [40.88, 94.38]